Protein AF-A0A5A5TYC3-F1 (afdb_monomer_lite)

Structure (mmCIF, N/CA/C/O backbone):
data_AF-A0A5A5TYC3-F1
#
_entry.id   AF-A0A5A5TYC3-F1
#
loop_
_atom_site.group_PDB
_atom_site.id
_atom_site.type_symbol
_atom_site.label_atom_id
_atom_site.label_alt_id
_atom_site.label_comp_id
_atom_site.label_asym_id
_atom_site.label_entity_id
_atom_site.label_seq_id
_atom_site.pdbx_PDB_ins_code
_atom_site.Cartn_x
_atom_site.Cartn_y
_atom_site.Cartn_z
_atom_site.occupancy
_atom_site.B_iso_or_equiv
_atom_site.auth_seq_id
_atom_site.auth_comp_id
_atom_site.auth_asym_id
_atom_site.auth_atom_id
_atom_site.pdbx_PDB_model_num
ATOM 1 N N . MET A 1 1 ? -2.691 12.003 23.812 1.00 31.27 1 MET A N 1
ATOM 2 C CA . MET A 1 1 ? -3.510 10.852 23.375 1.00 31.27 1 MET A CA 1
ATOM 3 C C . MET A 1 1 ? -2.805 10.245 22.167 1.00 31.27 1 MET A C 1
ATOM 5 O O . MET A 1 1 ? -2.937 10.776 21.073 1.00 31.27 1 MET A O 1
ATOM 9 N N . VAL A 1 2 ? -1.939 9.247 22.371 1.00 30.64 2 VAL A N 1
ATOM 10 C CA . VAL A 1 2 ? -1.217 8.604 21.259 1.00 30.64 2 VAL A CA 1
ATOM 11 C C . VAL A 1 2 ? -2.239 7.733 20.541 1.00 30.64 2 VAL A C 1
ATOM 13 O O . VAL A 1 2 ? -2.610 6.668 21.029 1.00 30.64 2 VAL A O 1
ATOM 16 N N . ARG A 1 3 ? -2.800 8.252 19.444 1.00 38.47 3 ARG A N 1
ATOM 17 C CA . ARG A 1 3 ? -3.616 7.448 18.539 1.00 38.47 3 ARG A CA 1
ATOM 18 C C . ARG A 1 3 ? -2.676 6.381 18.000 1.00 38.47 3 ARG A C 1
ATOM 20 O O . ARG A 1 3 ? -1.708 6.727 17.334 1.00 38.47 3 ARG A O 1
ATOM 27 N N . TYR A 1 4 ? -2.937 5.119 18.321 1.00 38.72 4 TYR A N 1
ATOM 28 C CA . TYR A 1 4 ? -2.399 4.007 17.552 1.00 38.72 4 TYR A CA 1
ATOM 29 C C . TYR A 1 4 ? -2.910 4.209 16.125 1.00 38.72 4 TYR A C 1
ATOM 31 O O . TYR A 1 4 ? -4.046 3.860 15.810 1.00 38.72 4 TYR A O 1
ATOM 39 N N . SER A 1 5 ? -2.127 4.898 15.296 1.00 49.09 5 SER A N 1
ATOM 40 C CA . SER A 1 5 ? -2.314 4.889 13.858 1.00 49.09 5 SER A CA 1
ATOM 41 C C . SER A 1 5 ? -2.325 3.423 13.459 1.00 49.09 5 SER A C 1
ATOM 43 O O . SER A 1 5 ? -1.482 2.640 13.904 1.00 49.09 5 SER A O 1
ATOM 45 N N . SER A 1 6 ? -3.346 3.028 12.708 1.00 60.59 6 SER A N 1
ATOM 46 C CA . SER A 1 6 ? -3.418 1.687 12.157 1.00 60.59 6 SER A CA 1
ATOM 47 C C . SER A 1 6 ? -2.077 1.326 11.531 1.00 60.59 6 SER A C 1
ATOM 49 O O . SER A 1 6 ? -1.454 2.163 10.876 1.00 60.59 6 SER A O 1
ATOM 51 N N . SER A 1 7 ? -1.591 0.103 11.749 1.00 78.81 7 SER A N 1
ATOM 52 C CA . SER A 1 7 ? -0.259 -0.292 11.266 1.00 78.81 7 SER A CA 1
ATOM 53 C C . SER A 1 7 ? -0.109 -0.085 9.756 1.00 78.81 7 SER A C 1
ATOM 55 O O . SER A 1 7 ? 0.997 0.152 9.278 1.00 78.81 7 SER A O 1
ATOM 57 N N . LEU A 1 8 ? -1.225 -0.114 9.018 1.00 85.06 8 LEU A N 1
ATOM 58 C CA . LEU A 1 8 ? -1.291 0.276 7.617 1.00 85.06 8 LEU A CA 1
ATOM 59 C C . LEU A 1 8 ? -0.957 1.756 7.397 1.00 85.06 8 LEU A C 1
ATOM 61 O O . LEU A 1 8 ? -0.081 2.040 6.593 1.00 85.06 8 LEU A O 1
ATOM 65 N N . LEU A 1 9 ? -1.619 2.690 8.091 1.00 88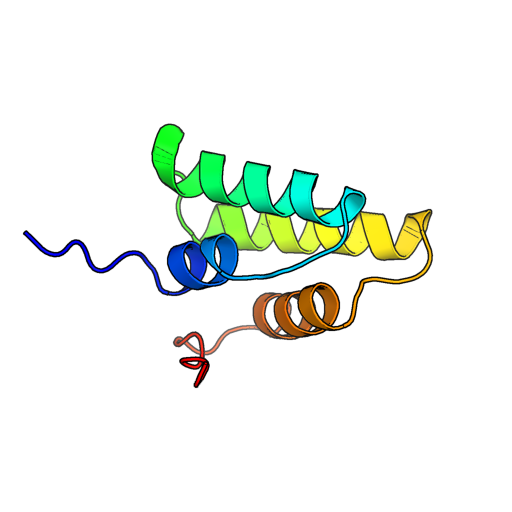.44 9 LEU A N 1
ATOM 66 C CA . LEU A 1 9 ? -1.384 4.125 7.903 1.00 88.44 9 LEU A CA 1
ATOM 67 C C . LEU A 1 9 ? 0.081 4.483 8.164 1.00 88.44 9 LEU A C 1
ATOM 69 O O . LEU A 1 9 ? 0.695 5.150 7.340 1.00 88.44 9 LEU A O 1
ATOM 73 N N . SER A 1 10 ? 0.654 3.976 9.257 1.00 88.00 10 SER A N 1
ATOM 74 C CA . SER A 1 10 ? 2.068 4.206 9.570 1.00 88.00 10 SER A CA 1
ATOM 75 C C . SER A 1 10 ? 3.002 3.621 8.509 1.00 88.00 10 SER A C 1
ATOM 77 O O . SER A 1 10 ? 3.959 4.277 8.118 1.00 88.00 10 SER A O 1
ATOM 79 N N . THR A 1 11 ? 2.694 2.429 7.987 1.00 89.62 11 THR A N 1
ATOM 80 C CA . THR A 1 11 ? 3.472 1.822 6.896 1.00 89.62 11 THR A CA 1
ATOM 81 C C . THR A 1 11 ? 3.399 2.671 5.624 1.00 89.62 11 THR A C 1
ATOM 83 O O . THR A 1 11 ? 4.414 2.873 4.968 1.00 89.62 11 THR A O 1
ATOM 86 N N . LEU A 1 12 ? 2.217 3.188 5.276 1.00 91.06 12 LEU A N 1
ATOM 87 C CA . LEU A 1 12 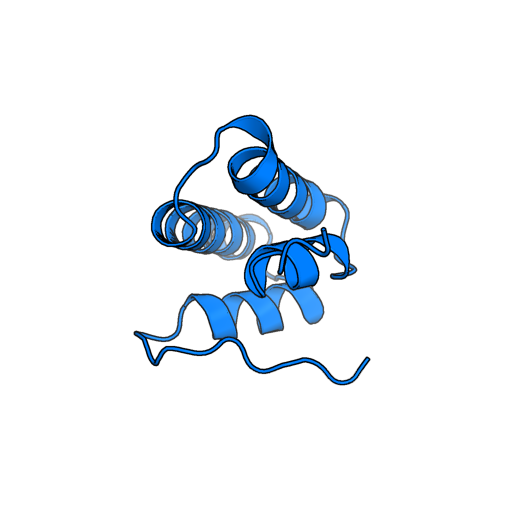? 2.027 4.027 4.090 1.00 91.06 12 LEU A CA 1
ATOM 88 C C . LEU A 1 12 ? 2.724 5.388 4.220 1.00 91.06 12 LEU A C 1
ATOM 90 O O . LEU A 1 12 ? 3.248 5.886 3.234 1.00 91.06 12 LEU A O 1
ATOM 94 N N . GLU A 1 13 ? 2.762 5.980 5.414 1.00 91.69 13 GLU A N 1
ATOM 95 C CA . GLU A 1 13 ? 3.447 7.262 5.651 1.00 91.69 13 GLU A CA 1
ATOM 96 C C . GLU A 1 13 ? 4.983 7.142 5.611 1.00 91.69 13 GLU A C 1
ATOM 98 O O . GLU A 1 13 ? 5.663 8.142 5.399 1.00 91.69 13 GLU A O 1
ATOM 103 N N . GLN A 1 14 ? 5.531 5.941 5.817 1.00 91.12 14 GLN A N 1
ATOM 104 C CA . GLN A 1 14 ? 6.978 5.691 5.888 1.00 91.12 14 GLN A CA 1
ATOM 105 C C . GLN A 1 14 ? 7.554 5.024 4.635 1.00 91.12 14 GLN A C 1
ATOM 107 O O . GLN A 1 14 ? 8.773 4.933 4.500 1.00 91.12 14 GLN A O 1
ATOM 112 N N . ILE A 1 15 ? 6.710 4.505 3.740 1.00 91.44 15 ILE A N 1
ATOM 113 C CA . ILE A 1 15 ? 7.190 3.785 2.563 1.00 91.44 15 ILE A CA 1
ATOM 114 C C . ILE A 1 15 ? 7.760 4.756 1.526 1.00 91.44 15 ILE A C 1
ATOM 116 O O . ILE A 1 15 ? 7.083 5.666 1.058 1.00 91.44 15 ILE A O 1
ATOM 120 N N . GLU A 1 16 ? 9.004 4.521 1.121 1.00 92.75 16 GLU A N 1
ATOM 121 C CA . GLU A 1 16 ? 9.636 5.260 0.031 1.00 92.75 16 GLU A CA 1
ATOM 122 C C . GLU A 1 16 ? 9.425 4.512 -1.288 1.00 92.75 16 GLU A C 1
ATOM 124 O O . GLU A 1 16 ? 9.926 3.402 -1.486 1.00 92.75 16 GLU A O 1
ATOM 129 N N . VAL A 1 17 ? 8.659 5.108 -2.199 1.00 92.06 17 VAL A N 1
ATOM 130 C CA . VAL A 1 17 ? 8.328 4.543 -3.515 1.00 92.06 17 VAL A CA 1
ATOM 131 C C . VAL A 1 17 ? 8.634 5.541 -4.633 1.00 92.06 17 VAL A C 1
ATOM 133 O O . VAL A 1 17 ? 8.999 6.689 -4.384 1.00 92.06 17 VAL A O 1
ATOM 136 N N . ASN A 1 18 ? 8.519 5.117 -5.895 1.00 91.44 18 ASN A N 1
ATOM 137 C CA . ASN A 1 18 ? 8.682 6.053 -7.010 1.00 91.44 18 ASN A CA 1
ATOM 138 C C . ASN A 1 18 ? 7.483 7.014 -7.125 1.00 91.44 18 ASN A C 1
ATOM 140 O O . ASN A 1 18 ? 6.419 6.790 -6.550 1.00 91.44 18 ASN A O 1
ATOM 144 N N . THR A 1 19 ? 7.633 8.065 -7.931 1.00 91.25 19 THR A N 1
ATOM 145 C CA . THR A 1 19 ? 6.611 9.111 -8.104 1.00 91.25 19 THR A CA 1
ATOM 146 C C . THR A 1 19 ? 5.262 8.587 -8.595 1.00 91.25 19 THR A C 1
ATOM 148 O O . THR A 1 19 ? 4.232 9.133 -8.220 1.00 91.25 19 THR A O 1
ATOM 151 N N . THR A 1 20 ? 5.240 7.531 -9.412 1.00 90.38 20 THR A N 1
ATOM 152 C CA . THR A 1 20 ? 3.984 6.955 -9.920 1.00 90.38 20 THR A CA 1
ATOM 153 C C . THR A 1 20 ? 3.242 6.198 -8.825 1.00 90.38 20 THR A C 1
ATOM 155 O O . THR A 1 20 ? 2.031 6.332 -8.685 1.00 90.38 20 THR A O 1
ATOM 158 N N . GLU A 1 21 ? 3.964 5.408 -8.039 1.00 92.38 21 GLU A N 1
ATOM 159 C CA . GLU A 1 21 ? 3.415 4.648 -6.917 1.00 92.38 21 GLU A CA 1
ATOM 160 C C . GLU A 1 21 ? 2.960 5.570 -5.787 1.00 92.38 21 GLU A C 1
ATOM 162 O O . GLU A 1 21 ? 1.897 5.334 -5.211 1.00 92.38 21 GLU A O 1
ATOM 167 N N . GLN A 1 22 ? 3.708 6.648 -5.529 1.00 94.12 22 GLN A N 1
ATOM 168 C CA . GLN A 1 22 ? 3.407 7.617 -4.477 1.00 94.12 22 GLN A CA 1
ATOM 169 C C . GLN A 1 22 ? 1.997 8.199 -4.621 1.00 94.12 22 GLN A C 1
ATOM 171 O O . GLN A 1 22 ? 1.295 8.323 -3.626 1.00 94.12 22 GLN A O 1
ATOM 176 N N . VAL A 1 23 ? 1.524 8.445 -5.850 1.00 93.94 23 VAL A N 1
ATOM 177 C CA . VAL A 1 23 ? 0.151 8.928 -6.107 1.00 93.94 23 VAL A CA 1
ATOM 178 C C . VAL A 1 23 ? -0.907 7.999 -5.496 1.00 93.94 23 VAL A C 1
ATOM 180 O O . VAL A 1 23 ? -1.907 8.456 -4.941 1.00 93.94 23 VAL A O 1
ATOM 183 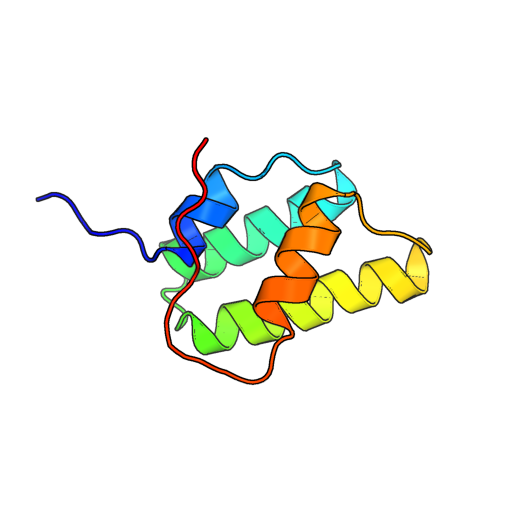N N . TYR A 1 24 ? -0.696 6.684 -5.573 1.00 94.06 24 TYR A N 1
ATOM 184 C CA . TYR A 1 24 ? -1.628 5.695 -5.030 1.00 94.06 24 TYR A CA 1
ATOM 185 C C . TYR A 1 24 ? -1.467 5.515 -3.517 1.00 94.06 24 TYR A C 1
ATOM 187 O O . TYR A 1 24 ? -2.462 5.294 -2.822 1.00 94.06 24 TYR A O 1
ATOM 195 N N . ILE A 1 25 ? -0.243 5.658 -2.999 1.00 94.62 25 ILE A N 1
ATOM 196 C CA . ILE A 1 25 ? 0.031 5.676 -1.555 1.00 94.62 25 ILE A CA 1
ATOM 197 C C . ILE A 1 25 ? -0.638 6.891 -0.900 1.00 94.62 25 ILE A C 1
ATOM 199 O O . ILE A 1 25 ? -1.398 6.725 0.054 1.00 94.62 25 ILE A O 1
ATOM 203 N N . ASP A 1 26 ? -0.464 8.087 -1.461 1.00 95.25 26 ASP A N 1
ATOM 204 C CA . ASP A 1 26 ? -1.054 9.332 -0.958 1.00 95.25 26 ASP A CA 1
ATOM 205 C C . ASP A 1 26 ? -2.583 9.278 -0.971 1.00 95.25 26 ASP A C 1
ATOM 207 O O . ASP A 1 26 ? -3.242 9.699 -0.017 1.00 95.25 26 ASP A O 1
ATOM 211 N N . LYS A 1 27 ? -3.169 8.685 -2.017 1.00 94.81 27 LYS A N 1
ATOM 212 C CA . LYS A 1 27 ? -4.612 8.431 -2.088 1.00 94.81 27 LYS A CA 1
ATOM 213 C C . LYS A 1 27 ? -5.080 7.507 -0.959 1.00 94.81 27 LYS A C 1
ATOM 215 O O . LYS A 1 27 ? -6.089 7.801 -0.321 1.00 94.81 27 LYS A O 1
ATOM 220 N N . ALA A 1 28 ? -4.365 6.416 -0.681 1.00 93.56 28 ALA A N 1
ATOM 221 C CA . ALA A 1 28 ? -4.705 5.510 0.417 1.00 93.56 28 ALA A CA 1
ATOM 222 C C . ALA A 1 28 ? -4.585 6.200 1.791 1.00 93.56 28 ALA A C 1
ATOM 224 O O . ALA A 1 28 ? -5.470 6.053 2.636 1.00 93.56 28 ALA A O 1
ATOM 225 N N . ILE A 1 29 ? -3.546 7.018 1.994 1.00 93.94 29 ILE A N 1
ATOM 226 C CA . ILE A 1 29 ? -3.377 7.852 3.196 1.00 93.94 29 ILE A CA 1
ATOM 227 C C . ILE A 1 29 ? -4.549 8.829 3.339 1.00 93.94 29 ILE A C 1
ATOM 229 O O . ILE A 1 29 ? -5.132 8.947 4.420 1.00 93.94 29 ILE A O 1
ATOM 233 N N . TYR A 1 30 ? -4.936 9.505 2.254 1.00 93.69 30 TYR A N 1
ATOM 234 C CA . TYR A 1 30 ? -6.061 10.436 2.249 1.00 93.69 30 TYR A CA 1
ATOM 235 C C . TYR A 1 30 ? -7.375 9.742 2.633 1.00 93.69 30 TYR A C 1
ATOM 237 O O . TYR A 1 30 ? -8.112 10.260 3.475 1.00 93.69 30 TYR A O 1
ATOM 245 N N . GLN A 1 31 ? -7.636 8.548 2.092 1.00 91.69 31 GLN A N 1
ATOM 246 C CA . GLN A 1 31 ? -8.826 7.755 2.418 1.00 91.69 31 GLN A CA 1
ATOM 247 C C . GLN A 1 31 ? -8.878 7.354 3.900 1.00 91.69 31 GLN A C 1
ATOM 249 O O . GLN A 1 31 ? -9.947 7.393 4.512 1.00 91.69 31 GLN A O 1
ATOM 254 N N . LEU A 1 32 ? -7.731 7.009 4.494 1.00 89.56 32 LEU A N 1
ATOM 255 C CA . LEU A 1 32 ? -7.635 6.659 5.915 1.00 89.56 32 LEU A CA 1
ATOM 256 C C . LEU A 1 32 ? -7.802 7.879 6.833 1.00 89.56 32 LEU A C 1
ATOM 258 O O . LEU A 1 32 ? -8.452 7.775 7.872 1.00 89.56 32 LEU A O 1
ATOM 262 N N . LYS A 1 33 ? -7.221 9.033 6.474 1.00 90.00 33 LYS A N 1
ATOM 263 C CA . LYS A 1 33 ? -7.174 10.222 7.347 1.00 90.00 33 LYS A CA 1
ATOM 264 C C . LYS A 1 33 ? -8.384 11.141 7.205 1.00 90.00 33 LYS A C 1
ATOM 266 O O . LYS A 1 33 ? -8.869 11.642 8.214 1.00 90.00 33 LYS A O 1
ATOM 271 N N . ASN A 1 34 ? -8.839 11.383 5.976 1.00 89.75 34 ASN A N 1
ATOM 272 C CA . ASN A 1 34 ? -9.822 12.428 5.671 1.00 89.75 34 ASN A CA 1
ATOM 273 C C . ASN A 1 34 ? -11.205 11.856 5.364 1.00 89.75 34 ASN A C 1
ATOM 275 O O . ASN A 1 34 ? -12.202 12.383 5.842 1.00 89.75 34 ASN A O 1
ATOM 279 N N . GLU A 1 35 ? -11.272 10.760 4.609 1.00 89.31 35 GLU A N 1
ATOM 280 C CA . GLU A 1 35 ? -12.551 10.113 4.287 1.00 89.31 35 GLU A CA 1
ATOM 281 C C . GLU A 1 35 ? -12.992 9.112 5.364 1.00 89.31 35 GLU A C 1
ATOM 283 O O . GLU A 1 35 ? -14.116 8.614 5.333 1.00 89.31 35 GLU A O 1
ATOM 288 N N . THR A 1 36 ? -12.122 8.817 6.339 1.00 83.31 36 THR A N 1
ATOM 289 C CA . THR A 1 36 ? -12.354 7.840 7.420 1.00 83.31 36 THR A CA 1
ATOM 290 C C . THR A 1 36 ? -12.819 6.473 6.907 1.00 83.31 36 THR A C 1
ATOM 292 O O . THR A 1 36 ? -13.586 5.765 7.564 1.00 83.31 36 THR A O 1
ATOM 295 N N . GLN A 1 37 ? -12.361 6.084 5.713 1.00 86.88 37 GLN A N 1
ATOM 296 C CA . GLN A 1 37 ? -12.699 4.785 5.153 1.00 86.88 37 GLN A CA 1
ATOM 297 C C . GLN A 1 37 ? -12.102 3.673 6.014 1.00 86.88 37 GLN A C 1
ATOM 299 O O . GLN A 1 37 ? -10.997 3.783 6.547 1.00 86.88 37 GLN A O 1
ATOM 304 N N . SER A 1 38 ? -12.823 2.556 6.117 1.00 87.38 38 SER A N 1
ATOM 305 C CA . SER A 1 38 ? -12.294 1.381 6.808 1.00 87.38 38 SER A CA 1
ATOM 306 C C . SER A 1 38 ? -11.025 0.874 6.115 1.00 87.38 38 SER A C 1
ATOM 308 O O . SER A 1 38 ? -10.981 0.796 4.884 1.00 87.38 38 SER A O 1
ATOM 310 N N . GLU A 1 39 ? -10.035 0.435 6.894 1.00 86.00 39 GLU A N 1
ATOM 311 C CA . GLU A 1 39 ? -8.786 -0.131 6.363 1.00 86.00 39 GLU A CA 1
ATOM 312 C C . GLU A 1 39 ? -9.032 -1.229 5.332 1.00 86.00 39 GLU A C 1
ATOM 314 O O . GLU A 1 39 ? -8.368 -1.273 4.307 1.00 86.00 39 GLU A O 1
ATOM 319 N N . LYS A 1 40 ? -10.038 -2.082 5.549 1.00 87.19 40 LYS A N 1
ATOM 320 C CA . LYS A 1 40 ? -10.392 -3.154 4.613 1.00 87.19 40 LYS A CA 1
ATOM 321 C C . LYS A 1 40 ? -10.722 -2.625 3.212 1.00 87.19 40 LYS A C 1
ATOM 323 O O . LYS A 1 40 ? -10.345 -3.245 2.219 1.00 87.19 40 LYS A O 1
ATOM 328 N N . VAL A 1 41 ? -11.439 -1.503 3.129 1.00 89.44 41 VAL A N 1
ATOM 329 C CA . VAL A 1 41 ? -11.782 -0.864 1.850 1.00 89.44 41 VAL A CA 1
ATOM 330 C C . VAL A 1 41 ? -10.534 -0.252 1.223 1.00 89.44 41 VAL A C 1
ATOM 332 O O . VAL A 1 41 ? -10.277 -0.490 0.043 1.00 89.44 41 VAL A O 1
ATOM 335 N N . VAL A 1 42 ? -9.718 0.443 2.018 1.00 90.69 42 VAL A N 1
ATOM 336 C CA . VAL A 1 42 ? -8.472 1.060 1.543 1.00 90.69 42 VAL A CA 1
ATOM 337 C C . VAL A 1 42 ? -7.487 0.012 1.025 1.00 90.69 42 VAL A C 1
ATOM 339 O O . VAL A 1 42 ? -6.969 0.167 -0.075 1.00 90.69 42 VAL A O 1
ATOM 342 N N . VAL A 1 43 ? -7.291 -1.102 1.738 1.00 90.12 43 VAL A N 1
ATOM 343 C CA . VAL A 1 43 ? -6.448 -2.228 1.294 1.00 90.12 43 VAL A CA 1
ATOM 344 C C . VAL A 1 43 ? -6.940 -2.782 -0.038 1.00 90.12 43 VAL A C 1
ATOM 346 O O . VAL A 1 43 ? -6.150 -2.943 -0.965 1.00 90.12 43 VAL A O 1
ATOM 349 N N . LYS A 1 44 ? -8.248 -3.036 -0.173 1.00 90.06 44 LYS A N 1
ATOM 350 C CA . LYS A 1 44 ? -8.824 -3.550 -1.423 1.00 90.06 44 LYS A CA 1
ATOM 351 C C . LYS A 1 44 ? -8.587 -2.589 -2.594 1.00 90.06 44 LYS A C 1
ATOM 353 O O . LYS A 1 44 ? -8.256 -3.041 -3.691 1.00 90.06 44 LYS A O 1
ATOM 358 N N . ASN A 1 45 ? -8.754 -1.287 -2.367 1.00 91.62 45 ASN A N 1
ATOM 359 C CA . ASN A 1 45 ? -8.513 -0.260 -3.378 1.00 91.62 45 ASN A CA 1
ATOM 360 C C . ASN A 1 45 ? -7.028 -0.183 -3.748 1.00 91.62 45 ASN A C 1
ATOM 362 O O . ASN A 1 45 ? -6.696 -0.210 -4.929 1.00 91.62 45 ASN A O 1
ATOM 366 N N . LEU A 1 46 ? -6.141 -0.178 -2.753 1.00 92.69 46 LEU A N 1
ATOM 367 C CA . LEU A 1 46 ? -4.700 -0.087 -2.955 1.00 92.69 46 LEU A CA 1
ATOM 368 C C . LEU A 1 46 ? -4.135 -1.312 -3.690 1.00 92.69 46 LEU A C 1
ATOM 370 O O . LEU A 1 46 ? -3.340 -1.159 -4.611 1.00 92.69 46 LEU A O 1
ATOM 374 N N . VAL A 1 47 ? -4.587 -2.527 -3.362 1.00 91.88 47 VAL A N 1
ATOM 375 C CA . VAL A 1 47 ? -4.216 -3.754 -4.096 1.00 91.88 47 VAL A CA 1
ATOM 376 C C . VAL A 1 47 ? -4.614 -3.651 -5.567 1.00 91.88 47 VAL A C 1
ATOM 378 O O . VAL A 1 47 ? -3.837 -4.020 -6.449 1.00 91.88 47 VAL A O 1
ATOM 381 N N . ARG A 1 48 ? -5.817 -3.139 -5.854 1.00 91.56 48 ARG A N 1
ATOM 382 C CA . ARG A 1 48 ? -6.279 -2.928 -7.230 1.00 91.56 48 ARG A CA 1
ATOM 383 C C . ARG A 1 48 ? -5.416 -1.897 -7.955 1.00 91.56 48 ARG A C 1
ATOM 385 O O . ARG A 1 48 ? -5.008 -2.153 -9.085 1.00 91.56 48 ARG A O 1
ATOM 392 N N . ASP A 1 49 ? -5.143 -0.772 -7.311 1.00 91.81 49 ASP A N 1
ATOM 393 C CA . ASP A 1 49 ? -4.354 0.322 -7.873 1.00 91.81 49 ASP A CA 1
ATOM 394 C C . ASP A 1 49 ? -2.916 -0.141 -8.193 1.00 91.81 49 ASP A C 1
ATOM 396 O O . ASP A 1 49 ? -2.443 0.035 -9.314 1.00 91.81 49 ASP A O 1
ATOM 400 N N . LEU A 1 50 ? -2.258 -0.866 -7.281 1.00 91.00 50 LEU A N 1
ATOM 401 C CA . LEU A 1 50 ? -0.927 -1.442 -7.519 1.00 91.00 50 LEU A CA 1
ATOM 402 C C . LEU A 1 50 ? -0.934 -2.518 -8.621 1.00 91.00 50 LEU A C 1
ATOM 404 O O . LEU A 1 50 ? -0.004 -2.571 -9.428 1.00 91.00 50 LEU A O 1
ATOM 408 N N . ARG A 1 51 ? -1.991 -3.342 -8.728 1.00 90.62 51 ARG A N 1
ATOM 409 C CA . ARG A 1 51 ? -2.154 -4.283 -9.858 1.00 90.62 51 ARG A CA 1
ATOM 410 C C . ARG A 1 51 ? -2.235 -3.559 -11.199 1.00 90.62 51 ARG A C 1
ATOM 412 O O . ARG A 1 51 ? -1.677 -4.055 -12.174 1.00 90.62 51 ARG A O 1
ATOM 419 N N . LEU A 1 52 ? -2.894 -2.402 -11.264 1.00 89.00 52 LEU A N 1
ATOM 420 C CA . LEU A 1 52 ? -2.951 -1.606 -12.494 1.00 89.00 52 LEU A CA 1
ATOM 421 C C . LEU A 1 52 ? -1.562 -1.112 -12.905 1.00 89.00 52 LEU A C 1
ATOM 423 O O . LEU A 1 52 ? -1.231 -1.175 -14.086 1.00 89.00 52 LEU A O 1
ATOM 427 N N . ILE A 1 53 ? -0.715 -0.709 -11.953 1.00 87.00 53 ILE A N 1
ATOM 428 C CA . ILE A 1 53 ? 0.676 -0.335 -12.255 1.00 87.00 53 ILE A CA 1
ATOM 429 C C . ILE A 1 53 ? 1.438 -1.519 -12.857 1.00 87.00 53 ILE A C 1
ATOM 431 O O . ILE A 1 53 ? 2.146 -1.342 -13.843 1.00 87.00 53 ILE A O 1
ATOM 435 N N . ILE A 1 54 ? 1.272 -2.730 -12.316 1.00 87.06 54 ILE A N 1
ATOM 436 C CA . ILE A 1 54 ? 1.912 -3.935 -12.871 1.00 87.06 54 ILE A CA 1
ATOM 437 C C . ILE A 1 54 ? 1.470 -4.166 -14.323 1.00 87.06 54 ILE A C 1
ATOM 439 O O . ILE A 1 54 ? 2.302 -4.474 -15.172 1.00 87.06 54 ILE A O 1
ATOM 443 N N . ILE A 1 55 ? 0.178 -3.992 -14.613 1.00 85.00 55 ILE A N 1
ATOM 444 C CA . ILE A 1 55 ? -0.384 -4.185 -15.956 1.00 85.00 55 ILE A CA 1
ATOM 445 C C . ILE A 1 55 ? 0.130 -3.122 -16.940 1.00 85.00 55 ILE A C 1
ATOM 447 O O . ILE A 1 55 ? 0.461 -3.464 -18.072 1.00 85.00 55 ILE A O 1
ATOM 451 N N . HIS A 1 56 ? 0.201 -1.853 -16.529 1.00 82.56 56 HIS A N 1
ATOM 452 C CA . HIS A 1 56 ? 0.520 -0.735 -17.426 1.00 82.56 56 HIS A CA 1
ATOM 453 C C . HIS A 1 56 ? 2.017 -0.407 -17.526 1.00 82.56 56 HIS A C 1
ATOM 455 O O . HIS A 1 56 ? 2.502 -0.111 -18.612 1.00 82.56 56 HIS A O 1
ATOM 461 N N . ASN A 1 57 ? 2.752 -0.472 -16.415 1.00 73.88 57 ASN A N 1
ATOM 462 C CA . ASN A 1 57 ? 4.161 -0.067 -16.313 1.00 73.88 57 ASN A CA 1
ATOM 463 C C . ASN A 1 57 ? 5.113 -1.258 -16.107 1.00 73.88 57 ASN A C 1
ATOM 465 O O . ASN A 1 57 ? 6.296 -1.070 -15.827 1.00 73.88 57 ASN A O 1
ATOM 469 N N . HIS A 1 58 ? 4.608 -2.488 -16.241 1.00 69.88 58 HIS A N 1
ATOM 470 C CA . HIS A 1 58 ? 5.319 -3.768 -16.144 1.00 69.88 58 HIS A CA 1
ATOM 471 C C . HIS A 1 58 ? 5.953 -4.121 -14.784 1.00 69.88 58 HIS A C 1
ATOM 473 O O . HIS A 1 58 ? 6.089 -5.312 -14.495 1.00 69.88 58 HIS A O 1
ATOM 479 N N . ARG A 1 59 ? 6.347 -3.162 -13.931 1.00 84.69 59 ARG A N 1
ATOM 480 C CA . ARG A 1 59 ? 6.967 -3.444 -12.622 1.00 84.69 59 ARG A CA 1
ATOM 481 C C . ARG A 1 59 ? 6.661 -2.400 -11.551 1.00 84.69 59 ARG A C 1
ATOM 483 O O . ARG A 1 59 ? 6.726 -1.204 -11.800 1.00 84.69 59 ARG A O 1
ATOM 490 N N . LEU A 1 60 ? 6.439 -2.902 -10.336 1.00 88.25 60 LEU A N 1
ATOM 491 C CA . LEU A 1 60 ? 6.511 -2.127 -9.099 1.00 88.25 60 LEU A CA 1
ATOM 492 C C . LEU A 1 60 ? 7.967 -1.991 -8.635 1.00 88.25 60 LEU A C 1
ATOM 494 O O . LEU A 1 60 ? 8.794 -2.882 -8.868 1.00 88.25 60 LEU A O 1
ATOM 498 N N . SER A 1 61 ? 8.268 -0.914 -7.917 1.00 90.69 61 SER A N 1
ATOM 499 C CA . SER A 1 61 ? 9.482 -0.788 -7.118 1.00 90.69 61 SER A CA 1
ATOM 500 C C . SER A 1 61 ? 9.551 -1.894 -6.060 1.00 90.69 61 SER A C 1
ATOM 502 O O . SER A 1 61 ? 8.540 -2.492 -5.682 1.00 90.69 61 SER A O 1
ATOM 504 N N . LYS A 1 62 ? 10.756 -2.188 -5.553 1.00 90.38 62 LYS A N 1
ATOM 505 C CA . LYS A 1 62 ? 10.925 -3.212 -4.506 1.00 90.38 62 LYS A CA 1
ATOM 506 C C . LYS A 1 62 ? 10.061 -2.926 -3.264 1.00 90.38 62 LYS A C 1
ATOM 508 O O . LYS A 1 62 ? 9.406 -3.866 -2.812 1.00 90.38 62 LYS A O 1
ATOM 513 N N . PRO A 1 63 ? 10.001 -1.684 -2.737 1.00 89.81 63 PRO A N 1
ATOM 514 C CA . PRO A 1 63 ? 9.141 -1.364 -1.599 1.00 89.81 63 PRO A CA 1
ATOM 515 C C . PRO A 1 63 ? 7.655 -1.557 -1.922 1.00 89.81 63 PRO A C 1
ATOM 517 O O . PRO A 1 63 ? 6.957 -2.250 -1.182 1.00 89.81 63 PRO A O 1
ATOM 520 N N . ALA A 1 64 ? 7.180 -1.048 -3.065 1.00 90.06 64 ALA A N 1
ATOM 521 C CA . ALA A 1 64 ? 5.779 -1.189 -3.463 1.00 90.06 64 ALA A CA 1
ATOM 522 C C . ALA A 1 64 ? 5.378 -2.652 -3.714 1.00 90.06 64 ALA A C 1
ATOM 524 O O . ALA A 1 64 ? 4.271 -3.057 -3.364 1.00 90.06 64 ALA A O 1
ATOM 525 N N . LEU A 1 65 ? 6.278 -3.475 -4.261 1.00 90.12 65 LEU A N 1
ATOM 526 C CA . LEU A 1 65 ? 6.057 -4.910 -4.442 1.00 90.12 65 LEU A CA 1
ATOM 527 C C . LEU A 1 65 ? 5.994 -5.657 -3.102 1.00 90.12 65 LEU 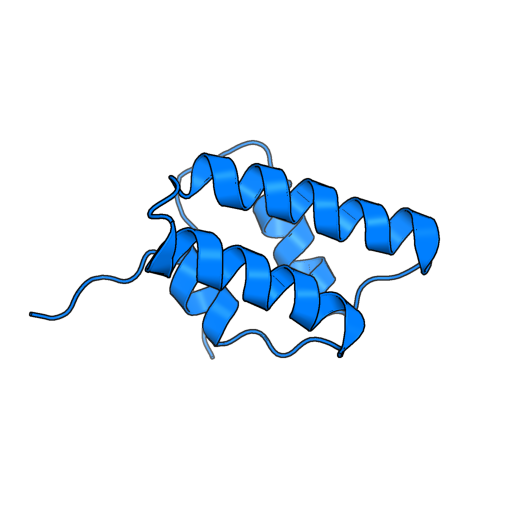A C 1
ATOM 529 O O . LEU A 1 65 ? 5.168 -6.554 -2.933 1.00 90.12 65 LEU A O 1
ATOM 533 N N . ALA A 1 66 ? 6.854 -5.301 -2.144 1.00 88.50 66 ALA A N 1
ATOM 534 C CA . ALA A 1 66 ? 6.825 -5.884 -0.805 1.00 88.50 66 ALA A CA 1
ATOM 535 C C . ALA A 1 66 ? 5.507 -5.558 -0.091 1.00 88.50 66 ALA A C 1
ATOM 537 O O . ALA A 1 66 ? 4.865 -6.465 0.443 1.00 88.50 66 ALA A O 1
ATOM 538 N N . LEU A 1 67 ? 5.070 -4.296 -0.162 1.00 89.75 67 LEU A N 1
ATOM 539 C CA . LEU A 1 67 ? 3.767 -3.863 0.334 1.00 89.75 67 LEU A CA 1
ATOM 540 C C . LEU A 1 67 ? 2.634 -4.626 -0.365 1.00 89.75 67 LEU A C 1
ATOM 542 O O . LEU A 1 67 ? 1.798 -5.227 0.302 1.00 89.75 67 LEU A O 1
ATOM 546 N N . PHE A 1 68 ? 2.640 -4.680 -1.698 1.00 89.88 68 PHE A N 1
ATOM 547 C CA . PHE A 1 68 ? 1.641 -5.405 -2.483 1.00 89.88 68 PHE A CA 1
ATOM 548 C C . PHE A 1 68 ? 1.493 -6.863 -2.030 1.00 89.88 68 PHE A C 1
ATOM 550 O O . PHE A 1 68 ? 0.389 -7.310 -1.735 1.00 89.88 68 PHE A O 1
ATOM 557 N N . ASN A 1 69 ? 2.606 -7.583 -1.879 1.00 87.19 69 ASN A N 1
ATOM 558 C CA . ASN A 1 69 ? 2.604 -8.978 -1.435 1.00 87.19 69 ASN A CA 1
ATOM 559 C C . ASN A 1 69 ? 2.095 -9.163 0.003 1.00 87.19 69 ASN A C 1
ATOM 561 O O . ASN A 1 69 ? 1.643 -10.252 0.357 1.00 87.19 69 ASN A O 1
ATOM 565 N N . GLN A 1 70 ? 2.201 -8.146 0.860 1.00 83.94 70 GLN A N 1
ATOM 566 C CA . GLN A 1 70 ? 1.613 -8.180 2.200 1.00 83.94 70 GLN A CA 1
ATOM 567 C C . GLN A 1 70 ? 0.102 -7.942 2.153 1.00 83.94 70 GLN A C 1
ATOM 569 O O . GLN A 1 70 ? -0.639 -8.624 2.858 1.00 83.94 70 GLN A O 1
ATOM 574 N N . LEU A 1 71 ? -0.348 -7.012 1.307 1.00 84.94 71 LEU A N 1
ATOM 575 C CA . LEU A 1 71 ? -1.757 -6.652 1.156 1.00 84.94 71 LEU A CA 1
ATOM 576 C C . LEU A 1 71 ? -2.577 -7.719 0.411 1.00 84.94 71 LEU A C 1
ATOM 578 O O . LEU A 1 71 ? -3.748 -7.915 0.725 1.00 84.94 71 LEU A O 1
ATOM 582 N N . ASP A 1 72 ? -1.973 -8.404 -0.564 1.00 77.12 72 ASP A N 1
ATOM 583 C CA . ASP A 1 72 ? -2.636 -9.392 -1.431 1.00 77.12 72 ASP A CA 1
ATOM 584 C C . ASP A 1 72 ? -2.743 -10.791 -0.797 1.00 77.12 72 ASP A C 1
ATOM 586 O O . ASP A 1 72 ? -3.406 -11.681 -1.332 1.00 77.12 72 ASP A O 1
ATOM 590 N N . LYS A 1 73 ? -2.112 -11.014 0.365 1.00 69.06 73 LYS A N 1
ATOM 591 C CA . LYS A 1 73 ? -2.239 -12.285 1.087 1.00 69.06 73 LYS A CA 1
ATOM 592 C C . LYS A 1 73 ? -3.668 -12.454 1.620 1.00 69.06 73 LYS A C 1
ATOM 594 O O . LYS A 1 73 ? -4.163 -11.566 2.320 1.00 69.06 73 LYS A O 1
ATOM 599 N N . PRO A 1 74 ? -4.322 -13.609 1.381 1.00 49.69 74 PRO A N 1
ATOM 600 C CA . PRO A 1 74 ? -5.639 -13.898 1.932 1.00 49.69 74 PRO A CA 1
ATOM 601 C C . PRO A 1 74 ? -5.532 -14.122 3.453 1.00 49.69 74 PRO A C 1
ATOM 603 O O . PRO A 1 74 ? -5.341 -15.236 3.919 1.00 49.69 74 PRO A O 1
ATOM 606 N N . SER A 1 75 ? -5.619 -13.020 4.207 1.00 49.09 75 SER A N 1
ATOM 607 C CA . SER A 1 75 ? -5.878 -12.868 5.651 1.00 49.09 75 SER A CA 1
ATOM 608 C C . SER A 1 75 ? -5.062 -13.693 6.660 1.00 49.09 75 SER A C 1
ATOM 610 O O . SER A 1 75 ? -5.291 -14.885 6.779 1.00 49.09 75 SER A O 1
ATOM 612 N N . LEU A 1 76 ? -4.303 -13.027 7.545 1.00 38.22 76 LEU A N 1
ATOM 613 C CA . LEU A 1 76 ? -4.179 -13.397 8.971 1.00 38.22 76 LEU A CA 1
ATOM 614 C C . LEU A 1 76 ? -3.786 -12.164 9.823 1.00 38.22 76 LEU A C 1
ATOM 616 O O . LEU A 1 76 ? -2.630 -11.984 10.179 1.00 38.22 76 LEU A O 1
ATOM 620 N N . GLY A 1 77 ? -4.754 -11.298 10.142 1.00 42.47 77 GLY A N 1
ATOM 621 C CA . GLY A 1 77 ? -4.863 -10.572 11.424 1.00 42.47 77 GLY A CA 1
ATOM 622 C C . GLY A 1 77 ? -3.768 -9.622 11.949 1.00 42.47 77 GLY A C 1
ATOM 623 O O . GLY A 1 77 ? -4.044 -8.938 12.929 1.00 42.47 77 GLY A O 1
ATOM 624 N N . ARG A 1 78 ? -2.564 -9.529 11.380 1.00 44.47 78 ARG A N 1
ATOM 625 C CA . ARG A 1 78 ? -1.510 -8.606 11.834 1.00 44.47 78 ARG A CA 1
ATOM 626 C C . ARG A 1 78 ? -0.624 -8.203 10.666 1.00 44.47 78 ARG A C 1
ATOM 628 O O . ARG A 1 78 ? -0.017 -9.057 10.026 1.00 44.47 78 ARG A O 1
ATOM 635 N N . PHE A 1 79 ? -0.504 -6.901 10.437 1.00 52.53 79 PHE A N 1
ATOM 636 C CA . PHE A 1 79 ? 0.626 -6.378 9.682 1.00 52.53 79 PHE A CA 1
ATOM 637 C C . PHE A 1 79 ? 1.903 -6.673 10.488 1.00 52.53 79 PHE A C 1
ATOM 639 O O . PHE A 1 79 ? 1.932 -6.374 11.688 1.00 52.53 79 PHE A O 1
ATOM 646 N N . PRO A 1 80 ? 2.936 -7.292 9.896 1.00 48.47 80 PRO A N 1
ATOM 647 C CA . PRO A 1 80 ? 4.220 -7.429 10.570 1.00 48.47 80 PRO A CA 1
ATOM 648 C C . PRO A 1 80 ? 4.804 -6.030 10.818 1.00 48.47 80 PRO A C 1
ATOM 650 O O . PRO A 1 80 ? 4.813 -5.196 9.916 1.00 48.47 80 PRO A O 1
ATOM 653 N N . GLN A 1 81 ? 5.263 -5.763 12.045 1.00 46.59 81 GLN A N 1
ATOM 654 C CA . GLN A 1 81 ? 6.031 -4.554 12.346 1.00 46.59 81 GLN A CA 1
ATOM 655 C C . GLN A 1 81 ? 7.340 -4.610 11.555 1.00 46.59 81 GLN A C 1
ATOM 657 O O . GLN A 1 81 ? 8.103 -5.568 11.692 1.00 46.59 81 GLN A O 1
ATOM 662 N N . PHE A 1 82 ? 7.583 -3.605 10.717 1.00 48.62 82 PHE A N 1
ATOM 663 C CA . PHE A 1 82 ? 8.888 -3.414 10.099 1.00 48.62 82 PHE A CA 1
ATOM 664 C C . PHE A 1 82 ? 9.885 -2.982 11.184 1.00 48.62 82 PHE A C 1
ATOM 666 O O . PHE A 1 82 ? 9.595 -2.028 11.911 1.00 48.62 82 PHE A O 1
ATOM 673 N N . PRO A 1 8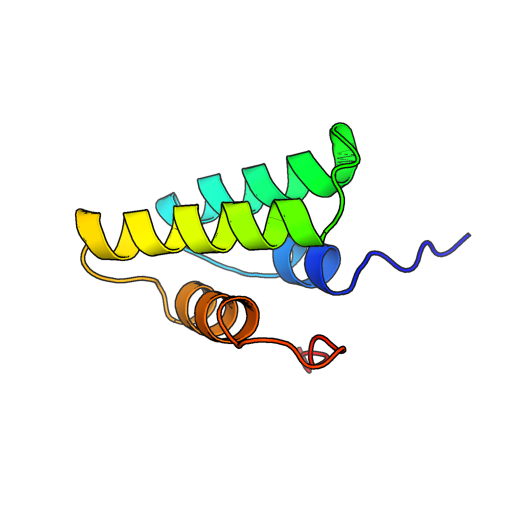3 ? 11.047 -3.643 11.318 1.00 37.94 83 PRO A N 1
ATOM 674 C CA . PRO A 1 83 ? 12.192 -3.014 11.944 1.00 37.94 83 PRO A CA 1
ATOM 675 C C . PRO A 1 83 ? 12.758 -2.051 10.896 1.00 37.94 83 PRO A C 1
ATOM 677 O O . PRO A 1 83 ? 13.330 -2.492 9.898 1.00 37.94 83 PRO A O 1
ATOM 680 N N . PHE A 1 84 ? 12.487 -0.761 11.068 1.00 47.31 84 PHE A N 1
ATOM 681 C CA . PHE A 1 84 ? 13.256 0.283 10.396 1.00 47.31 84 PHE A CA 1
ATOM 682 C C . PHE A 1 84 ? 14.589 0.447 11.123 1.00 47.31 84 PHE A C 1
ATOM 684 O O . PHE A 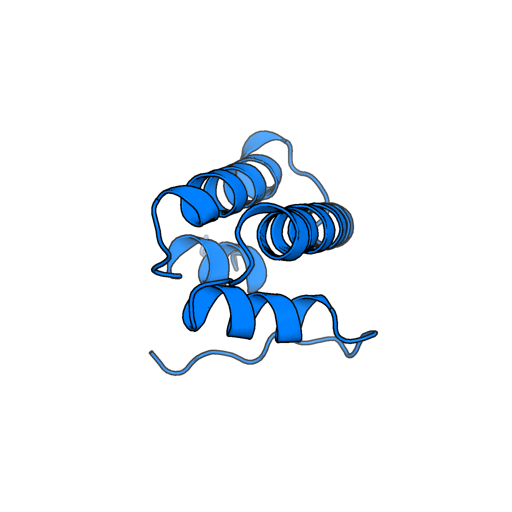1 84 ? 14.564 0.436 12.377 1.00 47.31 84 PHE A O 1
#

Radius of gyration: 12.48 Å; chains: 1; bounding box: 26×26×41 Å

Foldseek 3Di:
DPPPDPLLLVLLVPQDFDPQLVVLSVVLNCCVPPVVDDPLVSLVSSLVSLVVCCVPVVDGDPRSVVVNVQSPPPDDDDDDDDPD

Organism: Leuconostoc citreum (NCBI:txid33964)

Sequence (84 aa):
MVRYSSSLLSTLEQIEVNTTEQVYIDKAIYQLKNETQSEKVVVKNLVRDLRLIIIHNHRLSKPALALFNQLDKPSLGRFPQFPF

pLDDT: mean 79.75, std 18.73, range [30.64, 95.25]

Secondary structure (DSSP, 8-state):
------HHHHHHHH----HHHHHHHHHHHHHHHTS---HHHHHHHHHHHHHHHHHHHS---HHHHHHHHHHSS---S-PPPP--